Protein AF-A0A8T3N9F0-F1 (afdb_monomer_lite)

Sequence (70 aa):
MAEPQRCIVHVDGQAYTGKPDQPLVDFLAAQKINLPHVCYHPSLGAIKTCVTCWVRVGGKLVRICELRTA

Structure (mmCIF, N/CA/C/O backbone):
data_AF-A0A8T3N9F0-F1
#
_entry.id   AF-A0A8T3N9F0-F1
#
loop_
_atom_site.group_PDB
_atom_site.id
_atom_site.type_symbol
_atom_site.label_atom_id
_atom_site.label_alt_id
_atom_site.label_comp_id
_atom_site.label_asym_id
_atom_site.label_entity_id
_atom_site.label_seq_id
_atom_site.pdbx_PDB_ins_code
_atom_site.Cartn_x
_atom_site.Cartn_y
_atom_site.Cartn_z
_atom_site.occupancy
_atom_site.B_iso_or_equiv
_atom_site.auth_seq_id
_atom_site.auth_comp_id
_atom_site.auth_asym_id
_atom_site.auth_atom_id
_atom_site.pdbx_PDB_model_num
ATOM 1 N N . MET A 1 1 ? -11.270 27.926 -8.063 1.00 45.84 1 MET A N 1
ATOM 2 C CA . MET A 1 1 ? -10.500 27.255 -6.993 1.00 45.84 1 MET A CA 1
ATOM 3 C C . MET A 1 1 ? -11.201 25.938 -6.715 1.00 45.84 1 MET A C 1
ATOM 5 O O . MET A 1 1 ? -12.357 25.986 -6.328 1.00 45.84 1 MET A O 1
ATOM 9 N N . ALA A 1 2 ? -10.587 24.800 -7.042 1.00 61.53 2 ALA A N 1
ATOM 10 C CA . ALA A 1 2 ? -11.210 23.489 -6.851 1.00 61.53 2 ALA A CA 1
ATOM 11 C C . ALA A 1 2 ? -11.126 23.078 -5.373 1.00 61.53 2 ALA A C 1
ATOM 13 O O . ALA A 1 2 ? -10.078 23.257 -4.749 1.00 61.53 2 ALA A O 1
ATOM 14 N N . GLU A 1 3 ? -12.220 22.558 -4.816 1.00 64.69 3 GLU A N 1
ATOM 15 C CA . GLU A 1 3 ? -12.228 21.950 -3.484 1.00 64.69 3 GLU A CA 1
ATOM 16 C C . GLU A 1 3 ? -11.178 20.832 -3.396 1.00 64.69 3 GLU A C 1
ATOM 18 O O . GLU A 1 3 ? -10.983 20.091 -4.365 1.00 64.69 3 GLU A O 1
ATOM 23 N N . PRO A 1 4 ? -10.469 20.696 -2.260 1.00 7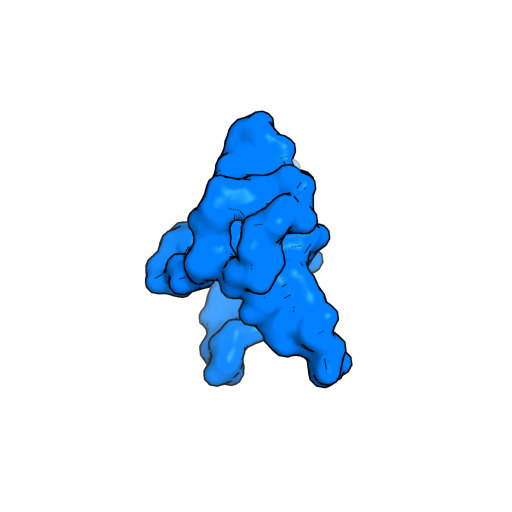3.31 4 PRO A N 1
ATOM 24 C CA . PRO A 1 4 ? -9.485 19.640 -2.110 1.00 73.31 4 PRO A CA 1
ATOM 25 C C . PRO A 1 4 ? -10.205 18.290 -2.133 1.00 73.31 4 PRO A C 1
ATOM 27 O O . PRO A 1 4 ? -10.949 17.969 -1.206 1.00 73.31 4 PRO A O 1
ATOM 30 N N . GLN A 1 5 ? -9.973 17.499 -3.182 1.00 82.88 5 GLN A N 1
ATOM 31 C CA . GLN A 1 5 ? -10.444 16.119 -3.242 1.00 82.88 5 GLN A CA 1
ATOM 32 C C . GLN A 1 5 ? -9.894 15.350 -2.036 1.00 82.88 5 GLN A C 1
ATOM 34 O O . GLN A 1 5 ? -8.709 15.453 -1.701 1.00 82.88 5 GLN A O 1
ATOM 39 N N . ARG A 1 6 ? -10.773 14.606 -1.362 1.00 91.06 6 ARG A N 1
ATOM 40 C CA . ARG A 1 6 ? -10.436 13.775 -0.206 1.00 91.06 6 ARG A CA 1
ATOM 41 C C . ARG A 1 6 ? -10.850 12.338 -0.478 1.00 91.06 6 ARG A C 1
ATOM 43 O O . ARG A 1 6 ? -11.941 12.104 -0.985 1.00 91.06 6 ARG A O 1
ATOM 50 N N . CYS A 1 7 ? -9.992 11.407 -0.092 1.00 93.94 7 CYS A N 1
ATOM 51 C CA . CYS A 1 7 ? -10.269 9.979 -0.093 1.00 93.94 7 CYS A CA 1
ATOM 52 C C . CYS A 1 7 ? -10.483 9.471 1.333 1.00 93.94 7 CYS A C 1
ATOM 54 O O . CYS A 1 7 ? -9.925 10.027 2.287 1.00 93.94 7 CYS A O 1
ATOM 56 N N . ILE A 1 8 ? -11.223 8.370 1.464 1.00 95.19 8 ILE A N 1
ATOM 57 C CA . ILE A 1 8 ? -11.362 7.621 2.715 1.00 95.19 8 ILE A CA 1
ATOM 58 C C . ILE A 1 8 ? -10.806 6.218 2.491 1.00 95.19 8 ILE A C 1
ATOM 60 O O . ILE A 1 8 ? -11.221 5.517 1.572 1.00 95.19 8 ILE A O 1
ATOM 64 N N . VAL A 1 9 ? -9.879 5.801 3.348 1.00 94.94 9 VAL A N 1
ATOM 65 C CA . VAL A 1 9 ? -9.326 4.445 3.363 1.00 94.94 9 VAL A CA 1
ATOM 66 C C . VAL A 1 9 ? -9.743 3.766 4.659 1.00 94.94 9 VAL A C 1
ATOM 68 O O . VAL A 1 9 ? -9.559 4.323 5.741 1.00 94.94 9 VAL A O 1
ATOM 71 N N . HIS A 1 10 ? -10.282 2.555 4.550 1.00 95.44 10 HIS A N 1
ATOM 72 C CA . HIS A 1 10 ? -10.628 1.725 5.698 1.00 95.44 10 HIS A CA 1
ATOM 73 C C . HIS A 1 10 ? -9.507 0.722 5.972 1.00 95.44 10 HIS A C 1
ATOM 75 O O . HIS A 1 10 ? -9.176 -0.088 5.105 1.00 95.44 10 HIS A O 1
ATOM 81 N N . VAL A 1 11 ? -8.944 0.766 7.176 1.00 95.06 11 VAL A N 1
ATOM 82 C CA . VAL A 1 11 ? -7.899 -0.152 7.647 1.00 95.06 11 VAL A CA 1
ATOM 83 C C . VAL A 1 11 ? -8.414 -0.829 8.905 1.00 95.06 11 VAL A C 1
ATOM 85 O O . VAL A 1 11 ? -8.747 -0.146 9.868 1.00 95.06 11 VAL A O 1
ATOM 88 N N . ASP A 1 12 ? -8.549 -2.155 8.870 1.00 94.62 12 ASP A N 1
ATOM 89 C CA . ASP A 1 12 ? -9.021 -2.975 9.997 1.00 94.62 12 ASP A CA 1
ATOM 90 C C . ASP A 1 12 ? -10.316 -2.459 10.663 1.00 94.62 12 ASP A C 1
ATOM 92 O O . ASP A 1 12 ? -10.515 -2.558 11.869 1.00 94.62 12 ASP A O 1
ATOM 96 N N . GLY A 1 13 ? -11.219 -1.890 9.855 1.00 94.31 13 GLY A N 1
ATOM 97 C CA . GLY A 1 13 ? -12.499 -1.329 10.303 1.00 94.31 13 GLY A CA 1
ATOM 98 C C . GLY A 1 13 ? -12.462 0.155 10.687 1.00 94.31 13 GLY A C 1
ATOM 99 O O . GLY A 1 13 ? -13.523 0.765 10.809 1.00 94.31 13 GLY A O 1
ATOM 100 N N . GLN A 1 14 ? -11.283 0.772 10.801 1.00 96.44 14 GLN A N 1
ATOM 101 C CA . GLN A 1 14 ? -11.134 2.197 11.098 1.00 96.44 14 GLN A CA 1
ATOM 102 C C . GLN A 1 14 ? -10.959 3.030 9.819 1.00 96.44 14 GLN A C 1
ATOM 104 O O . GLN A 1 14 ? -10.228 2.653 8.904 1.00 96.44 14 GLN A O 1
ATOM 109 N N . ALA A 1 15 ? -11.643 4.175 9.747 1.00 96.00 15 ALA A N 1
ATOM 110 C CA . ALA A 1 15 ? -11.602 5.077 8.598 1.00 96.00 15 ALA A CA 1
ATOM 111 C C . ALA A 1 15 ? -10.528 6.163 8.761 1.00 96.00 15 ALA A C 1
ATOM 113 O O . ALA A 1 15 ? -10.456 6.830 9.794 1.00 96.00 15 ALA A O 1
ATOM 114 N N . TYR A 1 16 ? -9.750 6.389 7.703 1.00 95.81 16 TYR A N 1
ATOM 115 C CA . TYR A 1 16 ? -8.726 7.429 7.624 1.00 95.81 16 TYR A CA 1
ATOM 116 C C . TYR A 1 16 ? -8.973 8.302 6.398 1.00 95.81 16 TYR A C 1
ATOM 118 O O . TYR A 1 16 ? -9.160 7.794 5.295 1.00 95.81 16 TYR A O 1
ATOM 126 N N . THR A 1 17 ? -8.967 9.623 6.584 1.00 95.06 17 THR A N 1
ATOM 127 C CA . THR A 1 17 ? -9.206 10.591 5.502 1.00 95.06 17 THR A CA 1
ATOM 128 C C . THR A 1 17 ? -7.903 11.252 5.072 1.00 95.06 17 THR A C 1
ATOM 130 O O . THR A 1 17 ? -7.092 11.639 5.914 1.00 95.06 17 THR A O 1
ATOM 133 N N . GLY A 1 18 ? -7.704 11.431 3.767 1.00 92.88 18 GLY A N 1
ATOM 134 C CA . GLY A 1 18 ? -6.542 12.149 3.248 1.00 92.88 18 GLY A CA 1
ATOM 135 C C . GLY A 1 18 ? -6.680 12.564 1.797 1.00 92.88 18 GLY A C 1
ATOM 136 O O . GLY A 1 18 ? -7.782 12.645 1.265 1.00 92.88 18 GLY A O 1
ATOM 137 N N . LYS A 1 19 ? -5.541 12.865 1.172 1.00 93.25 19 LYS A N 1
ATOM 138 C CA . LYS A 1 19 ? -5.471 13.209 -0.249 1.00 93.25 19 LYS A CA 1
ATOM 139 C C . LYS A 1 19 ? -5.568 11.934 -1.103 1.00 93.25 19 LYS A C 1
ATOM 141 O O . LYS A 1 19 ? -4.957 10.928 -0.725 1.00 93.25 19 LYS A O 1
ATOM 146 N N . PRO A 1 20 ? -6.292 11.956 -2.229 1.00 94.50 20 PRO A N 1
ATOM 147 C CA . PRO A 1 20 ? -6.230 10.872 -3.201 1.00 94.50 20 PRO A CA 1
ATOM 148 C C . PRO A 1 20 ? -4.850 10.829 -3.875 1.00 94.50 20 PRO A C 1
ATOM 150 O O . PRO A 1 20 ? -4.056 11.767 -3.762 1.00 94.50 20 PRO A O 1
ATOM 153 N N . ASP A 1 21 ? -4.589 9.733 -4.580 1.00 94.06 21 ASP A N 1
ATOM 154 C CA . ASP A 1 21 ? -3.438 9.519 -5.458 1.00 94.06 21 ASP A CA 1
ATOM 155 C C . ASP A 1 21 ? -2.049 9.627 -4.790 1.00 94.06 21 ASP A C 1
ATOM 157 O O . ASP A 1 21 ? -1.043 9.966 -5.417 1.00 94.06 21 ASP A O 1
ATOM 161 N N . GLN A 1 22 ? -1.959 9.291 -3.502 1.00 94.00 22 GLN A N 1
ATOM 162 C CA . GLN A 1 22 ? -0.680 9.149 -2.792 1.00 94.00 22 GLN A CA 1
ATOM 163 C C . GLN A 1 22 ? -0.337 7.671 -2.563 1.00 94.00 22 GLN A C 1
ATOM 165 O O . GLN A 1 22 ? -1.249 6.847 -2.441 1.00 94.00 22 GLN A O 1
ATOM 170 N N . PRO A 1 23 ? 0.959 7.306 -2.482 1.00 95.69 23 PRO A N 1
ATOM 171 C CA . PRO A 1 23 ? 1.369 5.961 -2.091 1.00 95.69 23 PRO A CA 1
ATOM 172 C C . PRO A 1 23 ? 0.708 5.554 -0.773 1.00 95.69 23 PRO A C 1
ATOM 174 O O . PRO A 1 23 ? 0.784 6.273 0.225 1.00 95.69 23 PRO A O 1
ATOM 177 N N . LEU A 1 24 ? 0.059 4.389 -0.756 1.00 95.75 24 LEU A N 1
ATOM 178 C CA . LEU A 1 24 ? -0.710 3.954 0.408 1.00 95.75 24 LEU A CA 1
ATOM 179 C C . LEU A 1 24 ? 0.191 3.748 1.637 1.00 95.75 24 LEU A C 1
ATOM 181 O O . LEU A 1 24 ? -0.217 4.034 2.757 1.00 95.75 24 LEU A O 1
ATOM 185 N N . VAL A 1 25 ? 1.435 3.311 1.425 1.00 95.62 25 VAL A N 1
ATOM 186 C CA . VAL A 1 25 ? 2.445 3.178 2.485 1.00 95.62 25 VAL A CA 1
ATOM 187 C C . VAL A 1 25 ? 2.755 4.513 3.178 1.00 95.62 25 VAL A C 1
ATOM 189 O O . VAL A 1 25 ? 2.808 4.546 4.405 1.00 95.62 25 VAL A O 1
ATOM 192 N N . ASP A 1 26 ? 2.871 5.614 2.429 1.00 95.69 26 ASP A N 1
ATOM 193 C CA . ASP A 1 26 ? 3.131 6.944 2.999 1.00 95.69 26 ASP A CA 1
ATOM 194 C C . ASP A 1 26 ? 1.894 7.488 3.708 1.00 95.69 26 ASP A C 1
ATOM 196 O O . ASP A 1 26 ? 1.988 8.048 4.802 1.00 95.69 26 ASP A O 1
ATOM 200 N N . PHE A 1 27 ? 0.719 7.284 3.103 1.00 95.94 27 PHE A N 1
ATOM 201 C CA . PHE A 1 27 ? -0.550 7.670 3.706 1.00 95.94 27 PHE A CA 1
ATOM 202 C C . PHE A 1 27 ? -0.723 7.034 5.088 1.00 95.94 27 PHE A C 1
ATOM 204 O O . PHE A 1 27 ? -1.039 7.730 6.050 1.00 95.94 27 PHE A O 1
ATOM 211 N N . LEU A 1 28 ? -0.480 5.728 5.204 1.00 95.50 28 LEU A N 1
ATOM 212 C CA . LEU A 1 28 ? -0.601 5.013 6.473 1.00 95.50 28 LEU A CA 1
ATOM 213 C C . LEU A 1 28 ? 0.481 5.412 7.477 1.00 95.50 28 LEU A C 1
ATOM 215 O O . LEU A 1 28 ? 0.160 5.620 8.650 1.00 95.50 28 LEU A O 1
ATOM 219 N N . ALA A 1 29 ? 1.721 5.617 7.028 1.00 94.88 29 ALA A N 1
ATOM 220 C CA . ALA A 1 29 ? 2.792 6.114 7.888 1.00 94.88 29 ALA A CA 1
ATOM 221 C C . ALA A 1 29 ? 2.437 7.481 8.507 1.00 94.88 29 ALA A C 1
ATOM 223 O O . ALA A 1 29 ? 2.634 7.687 9.707 1.00 94.88 29 ALA A O 1
ATOM 224 N N . ALA A 1 30 ? 1.817 8.385 7.735 1.00 94.81 30 ALA A N 1
ATOM 225 C CA . ALA A 1 30 ? 1.323 9.672 8.236 1.00 94.81 30 ALA A CA 1
ATOM 226 C C . ALA A 1 30 ? 0.216 9.523 9.300 1.00 94.81 30 ALA A C 1
ATOM 228 O O . ALA A 1 30 ? 0.097 10.364 10.191 1.00 94.81 30 ALA A O 1
ATOM 229 N N . GLN A 1 31 ? -0.553 8.431 9.253 1.00 95.00 31 GLN A N 1
ATOM 230 C CA . GLN A 1 31 ? -1.549 8.056 10.267 1.00 95.00 31 GLN A CA 1
ATOM 231 C C . GLN A 1 31 ? -0.956 7.218 11.416 1.00 95.00 31 GLN A C 1
ATOM 233 O O . GLN A 1 31 ? -1.700 6.674 12.232 1.00 95.00 31 GLN A O 1
ATOM 238 N N . LYS A 1 32 ? 0.380 7.118 11.503 1.00 95.06 32 LYS A N 1
ATOM 239 C CA . LYS A 1 32 ? 1.134 6.303 12.475 1.00 95.06 32 LYS A CA 1
ATOM 240 C C . LYS A 1 32 ? 0.919 4.789 12.343 1.00 95.06 32 LYS A C 1
ATOM 242 O O . LYS A 1 32 ? 1.236 4.042 13.267 1.00 95.06 32 LYS A O 1
ATOM 247 N N . ILE A 1 33 ? 0.438 4.326 11.191 1.00 95.19 33 ILE A N 1
ATOM 248 C CA . ILE A 1 33 ? 0.331 2.906 10.847 1.00 95.19 33 ILE A CA 1
ATOM 249 C C . ILE A 1 33 ? 1.547 2.544 9.999 1.00 95.19 33 ILE A C 1
ATOM 251 O O . ILE A 1 33 ? 1.576 2.751 8.787 1.00 95.19 33 ILE A O 1
ATOM 255 N N . ASN A 1 34 ? 2.575 2.009 10.650 1.00 92.75 34 ASN A N 1
ATOM 256 C CA . ASN A 1 34 ? 3.813 1.631 9.981 1.00 92.75 34 ASN A CA 1
ATOM 257 C C . ASN A 1 34 ? 3.794 0.150 9.616 1.00 92.75 34 ASN A C 1
ATOM 259 O O . ASN A 1 34 ? 3.688 -0.712 10.486 1.00 92.75 34 ASN A O 1
ATOM 263 N N . LEU A 1 35 ? 3.944 -0.142 8.325 1.00 91.94 35 LEU A N 1
ATOM 264 C CA . LEU A 1 35 ? 4.133 -1.503 7.837 1.00 91.94 35 LEU A CA 1
ATOM 265 C C . LEU A 1 35 ? 5.617 -1.778 7.606 1.00 91.94 35 LEU A C 1
ATOM 267 O O . LEU A 1 35 ? 6.326 -0.885 7.135 1.00 91.94 35 LEU A O 1
ATOM 271 N N . PRO A 1 36 ? 6.098 -3.004 7.865 1.00 93.94 36 PRO A N 1
ATOM 272 C CA . PRO A 1 36 ? 7.490 -3.348 7.626 1.00 93.94 36 PRO A CA 1
ATOM 273 C C . PRO A 1 36 ? 7.805 -3.276 6.131 1.00 93.94 36 PRO A C 1
ATOM 275 O O . PRO A 1 36 ? 7.251 -4.013 5.311 1.00 93.94 36 PRO A O 1
ATOM 278 N N . HIS A 1 37 ? 8.736 -2.402 5.768 1.00 94.00 37 HIS A N 1
ATOM 279 C CA . HIS A 1 37 ? 9.255 -2.272 4.416 1.00 94.00 37 HIS A CA 1
ATOM 280 C C . HIS A 1 37 ? 10.754 -1.986 4.459 1.00 94.00 37 HIS A C 1
ATOM 282 O O . HIS A 1 37 ? 11.232 -1.221 5.286 1.00 94.00 37 HIS A O 1
ATOM 288 N N . VAL A 1 38 ? 11.490 -2.628 3.555 1.00 95.56 38 VAL A N 1
ATOM 289 C CA . VAL A 1 38 ? 12.944 -2.438 3.384 1.00 95.56 38 VAL A CA 1
ATOM 290 C C . VAL A 1 38 ? 13.243 -1.874 1.997 1.00 95.56 38 VAL A C 1
ATOM 292 O O . VAL A 1 38 ? 14.122 -1.046 1.811 1.00 95.56 38 VAL A O 1
ATOM 295 N N . CYS A 1 39 ? 12.473 -2.321 1.007 1.00 95.62 39 CYS A N 1
ATOM 296 C CA . CYS A 1 39 ? 12.657 -2.025 -0.407 1.00 95.62 39 CYS A CA 1
ATOM 297 C C . CYS A 1 39 ? 11.771 -0.874 -0.915 1.00 95.62 39 CYS A C 1
ATOM 299 O O . CYS A 1 39 ? 11.549 -0.754 -2.118 1.00 95.62 39 CYS A O 1
ATOM 301 N N . TYR A 1 40 ? 11.196 -0.078 -0.016 1.00 96.25 40 TYR A N 1
ATOM 302 C CA . TYR A 1 40 ? 10.412 1.102 -0.369 1.00 96.25 40 TYR A CA 1
ATOM 303 C C . TYR A 1 40 ? 11.109 2.347 0.163 1.00 96.25 40 TYR A C 1
ATOM 305 O O . TYR A 1 40 ? 11.559 2.358 1.306 1.00 96.25 40 TYR A O 1
ATOM 313 N N . HIS A 1 41 ? 11.162 3.388 -0.660 1.00 94.69 41 HIS A N 1
ATOM 314 C CA . HIS A 1 41 ? 11.601 4.712 -0.245 1.00 94.69 41 HIS A CA 1
ATOM 315 C C . HIS A 1 41 ? 10.775 5.766 -0.993 1.00 94.69 41 HIS A C 1
ATOM 317 O O . HIS A 1 41 ? 10.626 5.621 -2.208 1.00 94.69 41 HIS A O 1
ATOM 323 N N . PRO A 1 42 ? 10.295 6.848 -0.352 1.00 93.19 42 PRO A N 1
ATOM 324 C CA . PRO A 1 42 ? 9.430 7.840 -1.001 1.00 93.19 42 PRO A CA 1
ATOM 325 C C . PRO A 1 42 ? 10.007 8.427 -2.298 1.00 93.19 42 PRO A C 1
ATOM 327 O O . PRO A 1 42 ? 9.285 8.641 -3.266 1.00 93.19 42 PRO A O 1
ATOM 330 N N . SER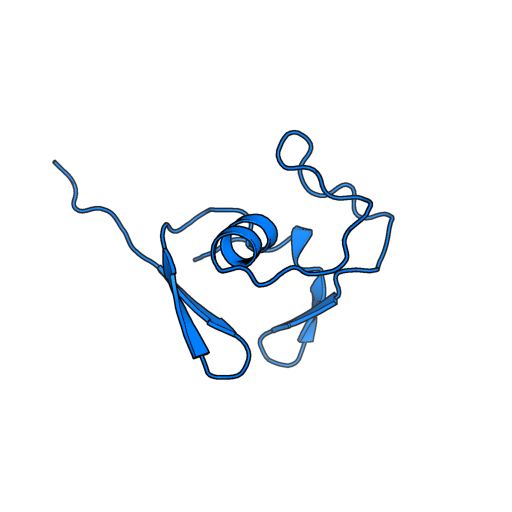 A 1 43 ? 11.328 8.629 -2.360 1.00 94.69 43 SER A N 1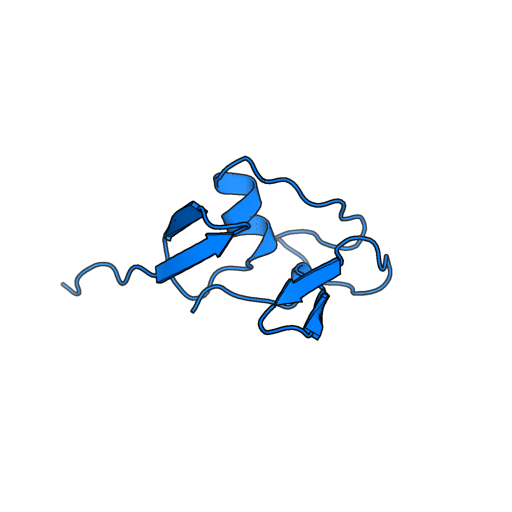
ATOM 331 C CA . SER A 1 43 ? 11.999 9.151 -3.564 1.00 94.69 43 SER A CA 1
ATOM 332 C C . SER A 1 43 ? 12.265 8.106 -4.656 1.00 94.69 43 SER A C 1
ATOM 334 O O . SER A 1 43 ? 12.581 8.489 -5.776 1.00 94.69 43 SER A O 1
ATOM 336 N N . LEU A 1 44 ? 12.187 6.805 -4.348 1.00 94.25 44 LEU A N 1
ATOM 337 C CA . LEU A 1 44 ? 12.450 5.713 -5.304 1.00 94.25 44 LEU A CA 1
ATOM 338 C C . LEU A 1 44 ? 11.178 4.938 -5.681 1.00 94.25 44 LEU A C 1
ATOM 340 O O . LEU A 1 44 ? 11.162 4.212 -6.672 1.00 94.25 44 LEU A O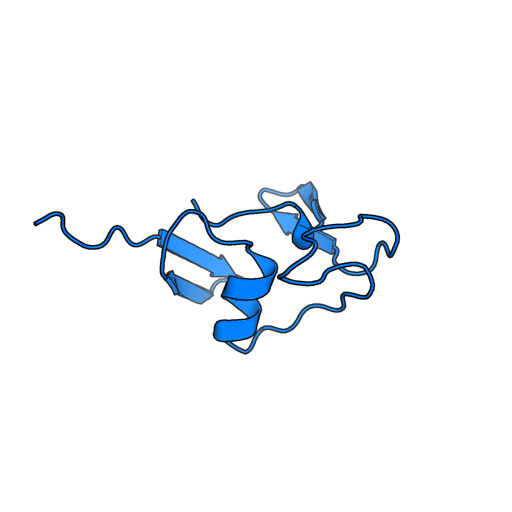 1
ATOM 344 N N . GLY A 1 45 ? 10.116 5.067 -4.887 1.00 93.38 45 GLY A N 1
ATOM 345 C CA . GLY A 1 45 ? 8.924 4.241 -4.983 1.00 93.38 45 GLY A CA 1
ATOM 346 C C . GLY A 1 45 ? 9.174 2.797 -4.539 1.00 93.38 45 GLY A C 1
ATOM 347 O O . GLY A 1 45 ? 10.034 2.498 -3.705 1.00 93.38 45 GLY A O 1
ATOM 348 N N . ALA A 1 46 ? 8.372 1.878 -5.076 1.00 95.19 46 ALA A N 1
ATOM 349 C CA . ALA A 1 46 ? 8.441 0.461 -4.745 1.00 95.19 46 ALA A CA 1
ATOM 350 C C . ALA A 1 46 ? 9.474 -0.287 -5.596 1.00 95.19 46 ALA A C 1
ATOM 352 O O . ALA A 1 46 ? 9.265 -0.482 -6.793 1.00 95.19 46 ALA A O 1
ATOM 353 N N . ILE A 1 47 ? 10.526 -0.806 -4.951 1.00 95.19 47 ILE A N 1
ATOM 354 C CA . ILE A 1 47 ? 11.567 -1.631 -5.598 1.00 95.19 47 ILE A CA 1
ATOM 355 C C . ILE A 1 47 ? 11.149 -3.113 -5.679 1.00 95.19 47 ILE A C 1
ATOM 357 O O . ILE A 1 47 ? 11.611 -3.851 -6.542 1.00 95.19 47 ILE A O 1
ATOM 361 N N . LYS A 1 48 ? 10.207 -3.550 -4.827 1.00 92.94 48 LYS A N 1
ATOM 362 C CA . LYS A 1 48 ? 9.494 -4.845 -4.926 1.00 92.94 48 LYS A CA 1
ATOM 363 C C . LYS A 1 48 ? 10.329 -6.113 -4.663 1.00 92.94 48 LYS A C 1
ATOM 365 O O . LYS A 1 48 ? 9.902 -7.202 -5.040 1.00 92.94 48 LYS A O 1
ATOM 370 N N . THR A 1 49 ? 11.452 -6.003 -3.955 1.00 94.50 49 THR A N 1
ATOM 371 C CA . THR A 1 49 ? 12.371 -7.127 -3.668 1.00 94.50 49 THR A CA 1
ATOM 372 C C . THR A 1 49 ? 12.241 -7.731 -2.264 1.00 94.50 49 THR A C 1
ATOM 374 O O . THR A 1 49 ? 12.607 -8.880 -2.058 1.00 94.50 49 THR A O 1
ATOM 377 N N . CYS A 1 50 ? 11.709 -6.987 -1.291 1.00 93.88 50 CYS A N 1
ATOM 378 C CA . CYS A 1 50 ? 11.761 -7.351 0.131 1.00 93.88 50 CYS A CA 1
ATOM 379 C C . CYS A 1 50 ? 10.642 -8.273 0.631 1.00 93.88 50 CYS A C 1
ATOM 381 O O . CYS A 1 50 ? 10.804 -8.887 1.674 1.00 93.88 50 CYS A O 1
ATOM 383 N N . VAL A 1 51 ? 9.499 -8.336 -0.062 1.00 90.44 51 VAL A N 1
ATOM 384 C CA . VAL A 1 51 ? 8.324 -9.170 0.290 1.00 90.44 51 VAL A CA 1
ATOM 385 C C . VAL A 1 51 ? 7.792 -9.052 1.737 1.00 90.44 51 VAL A C 1
ATOM 387 O O . VAL A 1 51 ? 7.059 -9.924 2.185 1.00 90.44 51 VAL A O 1
ATOM 390 N N . THR A 1 52 ? 8.084 -7.969 2.466 1.00 94.19 52 THR A N 1
ATOM 391 C CA . THR A 1 52 ? 7.658 -7.793 3.873 1.00 94.19 52 THR A CA 1
ATOM 392 C C . THR A 1 52 ? 6.302 -7.106 4.050 1.00 94.19 52 THR A C 1
ATOM 394 O O . THR A 1 52 ? 5.655 -7.268 5.076 1.00 94.19 52 THR A O 1
ATOM 397 N N . CYS A 1 53 ? 5.861 -6.321 3.068 1.00 94.81 53 CYS A N 1
ATOM 398 C CA . CYS A 1 53 ? 4.779 -5.346 3.234 1.00 94.81 53 CYS A CA 1
ATOM 399 C C . CYS A 1 53 ? 3.403 -5.838 2.728 1.00 94.81 53 CYS A C 1
ATOM 401 O O . CYS A 1 53 ? 2.660 -5.101 2.075 1.00 94.81 53 CYS A O 1
ATOM 403 N N . TRP A 1 54 ? 3.081 -7.110 2.972 1.00 94.69 54 TRP A N 1
ATOM 404 C CA . TRP A 1 54 ? 1.826 -7.723 2.522 1.00 94.69 54 TRP A CA 1
ATOM 405 C C . TRP A 1 54 ? 0.625 -7.292 3.365 1.00 94.69 54 TRP A C 1
ATOM 407 O O . TRP A 1 54 ? 0.689 -7.268 4.591 1.00 94.69 54 TRP A O 1
ATOM 417 N N . VAL A 1 55 ? -0.491 -7.020 2.692 1.00 94.75 55 VAL A N 1
ATOM 418 C CA . VAL A 1 55 ? -1.792 -6.693 3.290 1.00 94.75 55 VAL A CA 1
ATOM 419 C C . VAL A 1 55 ? -2.917 -7.396 2.538 1.00 94.75 55 VAL A C 1
ATOM 421 O O . VAL A 1 55 ? -2.735 -7.848 1.405 1.00 94.75 55 VAL A O 1
ATOM 424 N N . ARG A 1 56 ? -4.099 -7.493 3.155 1.00 95.81 56 ARG A N 1
ATOM 425 C CA . ARG A 1 56 ? -5.296 -8.045 2.512 1.00 95.81 56 ARG A CA 1
ATOM 426 C C . ARG A 1 56 ? -6.228 -6.917 2.078 1.00 95.81 56 ARG A C 1
ATOM 428 O O . ARG A 1 56 ? -6.715 -6.171 2.917 1.00 95.81 56 ARG A O 1
ATOM 435 N N . VAL A 1 57 ? -6.518 -6.833 0.782 1.00 94.31 57 VAL A N 1
ATOM 436 C CA . VAL A 1 57 ? -7.451 -5.851 0.204 1.00 94.31 57 VAL A CA 1
ATOM 437 C C . VAL A 1 57 ? -8.451 -6.592 -0.675 1.00 94.31 57 VAL A C 1
ATOM 439 O O . VAL A 1 57 ? -8.058 -7.358 -1.553 1.00 94.31 57 VAL A O 1
ATOM 442 N N . GLY A 1 58 ? -9.751 -6.429 -0.408 1.00 90.62 58 GLY A N 1
ATOM 443 C CA . GLY A 1 58 ? -10.805 -7.130 -1.158 1.00 90.62 58 GLY A CA 1
ATOM 444 C C . GLY A 1 58 ? -10.647 -8.658 -1.153 1.00 90.62 58 GLY A C 1
ATOM 445 O O . GLY A 1 58 ? -10.863 -9.309 -2.170 1.00 90.62 58 GLY A O 1
ATOM 446 N N . GLY A 1 59 ? -10.170 -9.228 -0.041 1.00 94.56 59 GLY A N 1
ATOM 447 C CA . GLY A 1 59 ? -9.912 -10.667 0.095 1.00 94.56 59 GLY A CA 1
ATOM 448 C C . GLY A 1 59 ? -8.622 -11.175 -0.563 1.00 94.56 59 GLY A C 1
ATOM 449 O O . GLY A 1 59 ? -8.261 -12.330 -0.351 1.00 94.56 59 GLY A O 1
ATOM 450 N N . LYS A 1 60 ? -7.884 -10.337 -1.304 1.00 96.00 60 LYS A N 1
ATOM 451 C CA . LYS A 1 60 ? -6.630 -10.716 -1.974 1.00 96.00 60 LYS A CA 1
ATOM 452 C C . LYS A 1 60 ? -5.415 -10.231 -1.195 1.00 96.00 60 LYS A C 1
ATOM 454 O O . LYS A 1 60 ? -5.437 -9.144 -0.621 1.00 96.00 60 LYS A O 1
ATOM 459 N N . LEU A 1 61 ? -4.354 -11.036 -1.192 1.00 95.06 61 LEU A N 1
ATOM 460 C CA . LEU A 1 61 ? -3.066 -10.646 -0.627 1.00 95.06 61 LEU A CA 1
ATOM 461 C C . LEU A 1 61 ? -2.308 -9.795 -1.654 1.00 95.06 61 LEU A C 1
ATOM 463 O O . LEU A 1 61 ? -2.081 -10.238 -2.780 1.00 95.06 61 LEU A O 1
ATOM 467 N N . VAL A 1 62 ? -1.948 -8.572 -1.277 1.00 95.00 62 VAL A N 1
ATOM 468 C CA . VAL A 1 62 ? -1.290 -7.584 -2.146 1.00 95.00 62 VAL A CA 1
ATOM 469 C C . VAL A 1 62 ? -0.184 -6.859 -1.384 1.00 95.00 62 VAL A C 1
ATOM 471 O O . VAL A 1 62 ? -0.203 -6.797 -0.154 1.00 95.00 62 VAL A O 1
ATOM 474 N N . ARG A 1 63 ? 0.806 -6.319 -2.098 1.00 95.44 63 ARG A N 1
ATOM 475 C CA . ARG A 1 63 ? 1.896 -5.548 -1.486 1.00 95.44 63 ARG A CA 1
ATOM 476 C C . ARG A 1 63 ? 1.485 -4.091 -1.370 1.00 95.44 63 ARG A C 1
ATOM 478 O O . ARG A 1 63 ? 1.133 -3.465 -2.368 1.00 95.44 63 ARG A O 1
ATOM 485 N N . ILE A 1 64 ? 1.572 -3.533 -0.169 1.00 95.19 64 ILE A N 1
ATOM 486 C CA . ILE A 1 64 ? 1.082 -2.174 0.078 1.00 95.19 64 ILE A CA 1
ATOM 487 C C . ILE A 1 64 ? 1.869 -1.097 -0.672 1.00 95.19 64 ILE A C 1
ATOM 489 O O . ILE A 1 64 ? 1.301 -0.081 -1.058 1.00 95.19 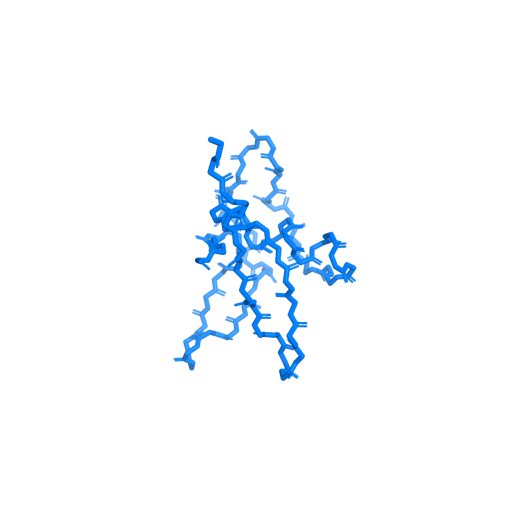64 ILE A O 1
ATOM 493 N N . CYS A 1 65 ? 3.162 -1.327 -0.921 1.00 95.50 65 CYS A N 1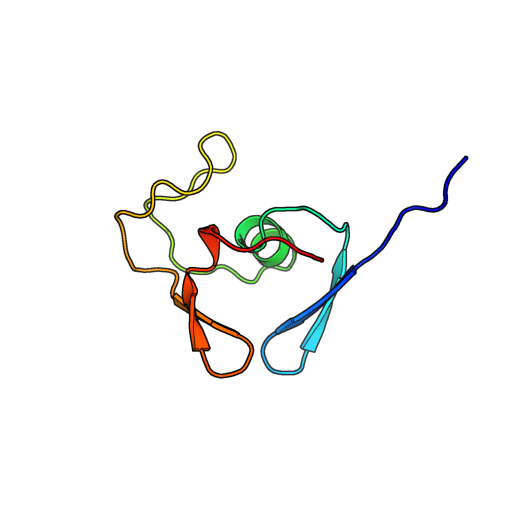
ATOM 494 C CA . CYS A 1 65 ? 4.017 -0.371 -1.620 1.00 95.50 65 CYS A CA 1
ATOM 495 C C . CYS A 1 65 ? 3.621 -0.166 -3.095 1.00 95.50 65 CYS A C 1
ATOM 497 O O . CYS A 1 65 ? 4.088 0.779 -3.720 1.00 95.50 65 CYS A O 1
ATOM 499 N N . GLU A 1 66 ? 2.753 -1.014 -3.654 1.00 94.31 66 GLU A N 1
ATOM 500 C CA . GLU A 1 66 ? 2.234 -0.884 -5.022 1.00 94.31 66 GLU A CA 1
ATOM 501 C C . GLU A 1 66 ? 0.871 -0.186 -5.091 1.00 94.31 66 GLU A C 1
ATOM 503 O O . GLU A 1 66 ? 0.383 0.096 -6.183 1.00 94.31 66 GLU A O 1
ATOM 508 N N . LEU A 1 67 ? 0.245 0.075 -3.942 1.00 95.31 67 LEU A N 1
ATOM 509 C CA . LEU A 1 67 ? -1.088 0.654 -3.868 1.00 95.31 67 LEU A CA 1
ATOM 510 C C . LEU A 1 67 ? -1.030 2.170 -3.703 1.00 95.31 67 LEU A C 1
ATOM 512 O O . LEU A 1 67 ? -0.110 2.726 -3.098 1.00 95.31 67 LEU A O 1
ATOM 516 N N . ARG A 1 68 ? -2.070 2.831 -4.205 1.00 95.69 68 ARG A N 1
ATOM 517 C CA . ARG A 1 68 ? -2.315 4.261 -4.030 1.00 95.69 68 ARG A CA 1
ATOM 518 C C . ARG A 1 68 ? -3.703 4.485 -3.448 1.00 95.69 68 ARG A C 1
ATOM 520 O O . ARG A 1 68 ? -4.583 3.642 -3.622 1.00 95.69 68 ARG A O 1
ATOM 527 N N . THR A 1 69 ? -3.883 5.592 -2.739 1.00 94.62 69 THR A N 1
ATOM 528 C CA . THR A 1 69 ? -5.210 6.015 -2.282 1.00 94.62 69 THR A CA 1
ATOM 529 C C . THR A 1 69 ? -6.061 6.431 -3.485 1.00 94.62 69 THR A C 1
ATOM 531 O O . THR A 1 69 ? -5.561 7.095 -4.391 1.00 94.62 69 THR A O 1
ATOM 534 N N . ALA A 1 70 ? -7.326 6.009 -3.508 1.00 83.00 70 ALA A N 1
ATOM 535 C CA . ALA A 1 70 ? -8.291 6.333 -4.561 1.00 83.00 70 ALA A CA 1
ATOM 536 C C . ALA A 1 70 ? -9.220 7.460 -4.115 1.00 83.00 70 ALA A C 1
ATOM 538 O O . ALA A 1 70 ? -9.628 7.420 -2.934 1.00 83.00 70 ALA A O 1
#

Foldseek 3Di:
DDDQDKFWDADPNDIDIDHFFAQQQVSCVVVVNHFDDDQADRVVQHPPDPPRQWDADPNDIDHSSPDTTD

Secondary structure (DSSP, 8-state):
------EEEEETTEEEEE-SSSBHHHHHHHTT-PPP-SSEETTTEE---S---EEEETTEEEEGGG-B--

Radius of gyration: 12.55 Å; chains: 1; bounding box: 25×38×20 Å

pLDDT: mean 92.36, std 8.31, range [45.84, 96.44]